Protein AF-A0A7S0FU34-F1 (afdb_monomer_lite)

Foldseek 3Di:
DWKWKAAPQGWIAIDDDQDQDVPLEGDPCNDPVNPPRTFHDDDVVSDAQDVVVVRVVFDWGAYPVGGIITMGDDDDDFDQPDFDDDPDPVRCVVVDRDADDDCCVPPNPQWDWDDDDQKIKTDGHNDDPGRHPPIHIGGDD

Secondary structure (DSSP, 8-state):
-EEEEE-TTS-EEEES-----TTSPPPGGG-TTT---EE----GGG----GGGTTTTSEEEE-TTS-EEEEEEE--------SS--S-HHHHHHH--SPPPPHHHHSTTSEEEEE-SSEEEEEESTT----STT-EEEE--

pLDDT: mean 80.23, std 12.25, range [42.44, 94.19]

Organism: NCBI:txid265543

Sequence (141 aa):
NVQVKINNEGYVAVVHDTFVMQNHMIPAHVNAEETLNWFKPYWDGGIFPTPANGCGNCRQTTHVTGIDACICDANVIDERVFSVDAASVEEIVSILSIGAIDPFIADADSYNAVSKAGYIVHFKGAASTTYDADTIFELNH

Radius of gyration: 18.45 Å; chains: 1; bounding box: 39×33×48 Å

Structure (mmCIF, N/CA/C/O backbone):
data_AF-A0A7S0FU34-F1
#
_entry.id   AF-A0A7S0FU34-F1
#
loop_
_atom_site.group_PDB
_atom_site.id
_atom_site.type_symbol
_atom_site.label_atom_id
_atom_site.label_alt_id
_atom_site.label_comp_id
_atom_site.label_asym_id
_atom_site.label_entity_id
_atom_site.label_seq_id
_atom_site.pdbx_PDB_ins_code
_atom_site.Cartn_x
_atom_site.Cartn_y
_atom_site.Cartn_z
_atom_site.occupancy
_atom_site.B_iso_or_equiv
_atom_site.auth_seq_id
_atom_site.auth_comp_id
_atom_site.auth_asym_id
_atom_site.auth_atom_id
_atom_site.pdbx_PDB_model_num
ATOM 1 N N . ASN A 1 1 ? -5.263 9.127 -13.858 1.00 63.53 1 ASN A N 1
ATOM 2 C CA . ASN A 1 1 ? -4.809 7.728 -13.937 1.00 63.53 1 ASN A CA 1
ATOM 3 C C . ASN A 1 1 ? -3.601 7.595 -13.036 1.00 63.53 1 ASN A C 1
ATOM 5 O O . ASN A 1 1 ? -2.709 8.428 -13.165 1.00 63.53 1 ASN A O 1
ATOM 9 N N . VAL A 1 2 ? -3.618 6.663 -12.085 1.00 76.19 2 VAL A N 1
ATOM 10 C CA . VAL A 1 2 ? -2.457 6.408 -11.221 1.00 76.19 2 VAL A CA 1
ATOM 11 C C . VAL A 1 2 ? -1.532 5.470 -11.977 1.00 76.19 2 VAL A C 1
ATOM 13 O O . VAL A 1 2 ? -1.990 4.530 -12.620 1.00 76.19 2 VAL A O 1
ATOM 16 N N . GLN A 1 3 ? -0.239 5.751 -11.945 1.00 83.62 3 GLN A N 1
ATOM 17 C CA . GLN A 1 3 ? 0.756 4.884 -12.548 1.00 83.62 3 GLN A CA 1
ATOM 18 C C . GLN A 1 3 ? 1.705 4.416 -11.463 1.00 83.62 3 GLN A C 1
ATOM 20 O O . GLN A 1 3 ? 1.911 5.092 -10.454 1.00 83.62 3 GLN A O 1
ATOM 25 N N . VAL A 1 4 ? 2.262 3.234 -11.663 1.00 85.56 4 VAL A N 1
ATOM 26 C CA . VAL A 1 4 ? 3.226 2.646 -10.748 1.00 85.56 4 VAL A CA 1
ATOM 27 C C . VAL A 1 4 ? 4.490 2.295 -11.497 1.00 85.56 4 VAL A C 1
ATOM 29 O O . VAL A 1 4 ? 4.447 1.767 -12.609 1.00 85.56 4 VAL A O 1
ATOM 32 N N . LYS A 1 5 ? 5.625 2.596 -10.880 1.00 84.94 5 LYS A N 1
ATOM 33 C CA . LYS A 1 5 ? 6.928 2.134 -11.332 1.00 84.94 5 LYS A CA 1
ATOM 34 C C . LYS A 1 5 ? 7.300 0.878 -10.561 1.00 84.94 5 LYS A C 1
ATOM 36 O O . LYS A 1 5 ? 7.079 0.824 -9.356 1.00 84.94 5 LYS A O 1
ATOM 41 N N . ILE A 1 6 ? 7.893 -0.089 -11.250 1.00 87.31 6 ILE A N 1
ATOM 42 C CA . ILE A 1 6 ? 8.374 -1.348 -10.682 1.00 87.31 6 ILE A CA 1
ATOM 43 C C . ILE A 1 6 ? 9.880 -1.433 -10.923 1.00 87.31 6 ILE A C 1
ATOM 45 O O . ILE A 1 6 ? 10.332 -1.284 -12.064 1.00 87.31 6 ILE A O 1
ATOM 49 N N . ASN A 1 7 ? 10.656 -1.613 -9.851 1.00 83.75 7 ASN A N 1
ATOM 50 C CA . ASN A 1 7 ? 12.102 -1.814 -9.948 1.00 83.75 7 ASN A CA 1
ATOM 51 C C . ASN A 1 7 ? 12.451 -3.300 -10.179 1.00 83.75 7 ASN A C 1
ATOM 53 O O . ASN A 1 7 ? 11.593 -4.180 -10.141 1.00 83.75 7 ASN A O 1
ATOM 57 N N . ASN A 1 8 ? 13.736 -3.594 -10.383 1.00 84.44 8 ASN A N 1
ATOM 58 C CA . ASN A 1 8 ? 14.204 -4.961 -10.654 1.00 84.44 8 ASN A CA 1
ATOM 59 C C . ASN A 1 8 ? 14.108 -5.915 -9.446 1.00 84.44 8 ASN A C 1
ATOM 61 O O . ASN A 1 8 ? 14.363 -7.106 -9.592 1.00 84.44 8 ASN A O 1
ATOM 65 N N . GLU A 1 9 ? 13.718 -5.410 -8.276 1.00 86.94 9 GLU A N 1
ATOM 66 C CA . GLU A 1 9 ? 13.515 -6.175 -7.042 1.00 86.94 9 GLU A CA 1
ATOM 67 C C . GLU A 1 9 ? 12.023 -6.377 -6.717 1.00 86.94 9 GLU A C 1
ATOM 69 O O . GLU A 1 9 ? 11.681 -6.983 -5.701 1.00 86.94 9 GLU A O 1
ATOM 74 N N . GLY A 1 10 ? 11.125 -5.872 -7.571 1.00 86.50 10 GLY A N 1
ATOM 75 C CA . GLY A 1 10 ? 9.680 -5.983 -7.397 1.00 86.50 10 GLY A CA 1
ATOM 76 C C . GLY A 1 10 ? 9.089 -4.973 -6.414 1.00 86.50 10 GLY A C 1
ATOM 77 O O . GLY A 1 10 ? 7.942 -5.132 -6.008 1.00 86.50 10 GLY A O 1
ATOM 78 N N . TYR A 1 11 ? 9.821 -3.932 -6.022 1.00 86.44 11 TYR A N 1
ATOM 79 C CA . TYR A 1 11 ? 9.236 -2.820 -5.274 1.00 86.44 11 TYR A CA 1
ATOM 80 C C . TYR A 1 11 ? 8.417 -1.935 -6.206 1.00 86.44 11 TYR A C 1
ATOM 82 O O . TYR A 1 11 ? 8.747 -1.775 -7.384 1.00 86.44 11 TYR A O 1
ATOM 90 N N . VAL A 1 12 ? 7.358 -1.349 -5.652 1.00 86.62 12 VAL A N 1
ATOM 91 C CA . VAL A 1 12 ? 6.440 -0.444 -6.335 1.00 86.62 12 VAL A CA 1
ATOM 92 C C . VAL A 1 12 ? 6.563 0.956 -5.764 1.00 86.62 12 VAL A C 1
ATOM 94 O O . VAL A 1 12 ? 6.609 1.137 -4.551 1.00 86.62 12 VAL A O 1
ATOM 97 N N . ALA A 1 13 ? 6.581 1.945 -6.649 1.00 84.06 13 ALA A N 1
ATOM 98 C CA . ALA A 1 13 ? 6.411 3.343 -6.298 1.00 84.06 13 ALA A CA 1
ATOM 99 C C . ALA A 1 13 ? 5.253 3.937 -7.086 1.00 84.06 13 ALA A C 1
ATOM 101 O O . ALA A 1 13 ? 5.144 3.739 -8.300 1.00 84.06 13 ALA A O 1
ATOM 102 N N . VAL A 1 14 ? 4.398 4.687 -6.395 1.00 82.00 14 VAL A N 1
ATOM 103 C CA . VAL A 1 14 ? 3.329 5.454 -7.037 1.00 82.00 14 VAL A CA 1
ATOM 104 C C . VAL A 1 14 ? 3.950 6.655 -7.729 1.00 82.00 14 VAL A C 1
ATOM 106 O O . VAL A 1 14 ? 4.671 7.432 -7.106 1.00 82.00 14 VAL A O 1
ATOM 109 N N . VAL A 1 15 ? 3.672 6.807 -9.017 1.00 77.25 15 VAL A N 1
ATOM 110 C CA . VAL A 1 15 ? 4.218 7.880 -9.840 1.00 77.25 15 VAL A CA 1
ATOM 111 C C . VAL A 1 15 ? 3.074 8.637 -10.501 1.00 77.25 15 VAL A C 1
ATOM 113 O O . VAL A 1 15 ? 2.152 8.060 -11.079 1.00 77.25 15 VAL A O 1
ATOM 116 N N . HIS A 1 16 ? 3.123 9.959 -10.393 1.00 66.88 16 HIS A N 1
ATOM 117 C CA . HIS A 1 16 ? 2.200 10.848 -11.083 1.00 66.88 16 HIS A CA 1
ATOM 118 C C . HIS A 1 16 ? 2.875 11.380 -12.337 1.00 66.88 16 HIS A C 1
ATOM 120 O O . HIS A 1 16 ? 4.065 11.671 -12.316 1.00 66.88 16 HIS A O 1
ATOM 126 N N . ASP A 1 17 ? 2.104 11.531 -13.409 1.00 59.78 17 ASP A N 1
ATOM 127 C CA . ASP A 1 17 ? 2.548 12.221 -14.615 1.00 59.78 17 ASP A CA 1
ATOM 128 C C . ASP A 1 17 ? 3.829 11.626 -15.252 1.00 59.78 17 ASP A C 1
ATOM 130 O O . ASP A 1 17 ? 4.934 12.164 -15.149 1.00 59.78 17 ASP A O 1
ATOM 134 N N . THR A 1 18 ? 3.680 10.477 -15.923 1.00 56.97 18 THR A N 1
ATOM 135 C CA . THR A 1 18 ? 4.776 9.830 -16.665 1.00 56.97 18 THR A CA 1
ATOM 136 C C . THR A 1 18 ? 4.797 10.224 -18.148 1.00 56.97 18 THR A C 1
ATOM 138 O O . THR A 1 18 ? 5.010 9.370 -19.025 1.00 56.97 18 THR A O 1
ATOM 141 N N . PHE A 1 19 ? 4.562 11.505 -18.475 1.00 54.22 19 PHE A N 1
ATOM 142 C CA . PHE A 1 19 ? 4.761 11.953 -19.854 1.00 54.22 19 PHE A CA 1
ATOM 143 C C . PHE A 1 19 ? 6.197 11.660 -20.295 1.00 54.22 19 PHE A C 1
ATOM 145 O O . PHE A 1 19 ? 7.177 11.930 -19.599 1.00 54.22 19 PHE A O 1
ATOM 152 N N . VAL A 1 20 ? 6.306 11.071 -21.483 1.00 53.62 20 VAL A N 1
ATOM 153 C CA . VAL A 1 20 ? 7.587 10.835 -22.131 1.00 53.62 20 VAL A CA 1
ATOM 154 C C . VAL A 1 20 ? 8.099 12.189 -22.604 1.00 53.62 20 VAL A C 1
ATOM 156 O O . VAL A 1 20 ? 7.532 12.771 -23.529 1.00 53.62 20 VAL A O 1
ATOM 159 N N . MET A 1 21 ? 9.158 12.705 -21.978 1.00 51.47 21 MET A N 1
ATOM 160 C CA . MET A 1 21 ? 9.870 13.846 -22.549 1.00 51.47 21 MET A CA 1
ATOM 161 C C . MET A 1 21 ? 10.477 13.435 -23.897 1.00 51.47 21 MET A C 1
ATOM 163 O O . MET A 1 21 ? 10.782 12.257 -24.118 1.00 51.47 21 MET A O 1
ATOM 167 N N . GLN A 1 22 ? 10.660 14.396 -24.810 1.00 42.44 22 GLN A N 1
ATOM 168 C CA . GLN A 1 22 ? 11.421 14.159 -26.041 1.00 42.44 22 GLN A CA 1
ATOM 169 C C . GLN A 1 22 ? 12.758 13.498 -25.648 1.00 42.44 22 GLN A C 1
ATOM 171 O O . GLN A 1 22 ? 13.519 14.095 -24.892 1.00 42.44 22 GLN A O 1
ATOM 176 N N . ASN A 1 23 ? 12.987 12.258 -26.112 1.00 50.53 23 ASN A N 1
ATOM 177 C CA . ASN A 1 23 ? 14.097 11.334 -25.778 1.00 50.53 23 ASN A CA 1
ATOM 178 C C . ASN A 1 23 ? 13.849 10.234 -24.722 1.00 50.53 23 ASN A C 1
ATOM 180 O O . ASN A 1 23 ? 14.821 9.695 -24.205 1.00 50.53 23 ASN A O 1
ATOM 184 N N . HIS A 1 24 ? 12.609 9.837 -24.416 1.00 51.41 24 HIS A N 1
ATOM 185 C CA . HIS A 1 24 ? 12.334 8.721 -23.478 1.00 51.41 24 HIS A CA 1
ATOM 186 C C . HIS A 1 24 ? 12.810 8.961 -22.033 1.00 51.41 24 HIS A C 1
ATOM 188 O O . HIS A 1 24 ? 12.774 8.045 -21.215 1.00 51.41 24 HIS A O 1
ATOM 194 N N . MET A 1 25 ? 13.211 10.192 -21.702 1.00 52.28 25 MET A N 1
ATOM 195 C CA . MET A 1 25 ? 13.652 10.546 -20.359 1.00 52.28 25 MET A CA 1
ATOM 196 C C . MET A 1 25 ? 12.458 10.691 -19.423 1.00 52.28 25 MET A C 1
ATOM 198 O O . MET A 1 25 ? 11.462 11.346 -19.740 1.00 52.28 25 MET A O 1
ATOM 202 N N . ILE A 1 26 ? 12.603 10.095 -18.249 1.00 57.09 26 ILE A N 1
ATOM 203 C CA . ILE A 1 26 ? 11.612 10.107 -17.186 1.00 57.09 26 ILE A CA 1
ATOM 204 C C . ILE A 1 26 ? 11.888 11.301 -16.258 1.00 57.09 26 ILE A C 1
ATOM 206 O O . ILE A 1 26 ? 13.046 11.490 -15.875 1.00 57.09 26 ILE A O 1
ATOM 210 N N . PRO A 1 27 ? 10.875 12.095 -15.870 1.00 57.16 27 PRO A N 1
ATOM 211 C CA . PRO A 1 27 ? 11.028 13.127 -14.847 1.00 57.16 27 PRO A CA 1
ATOM 212 C C . PRO A 1 27 ? 11.666 1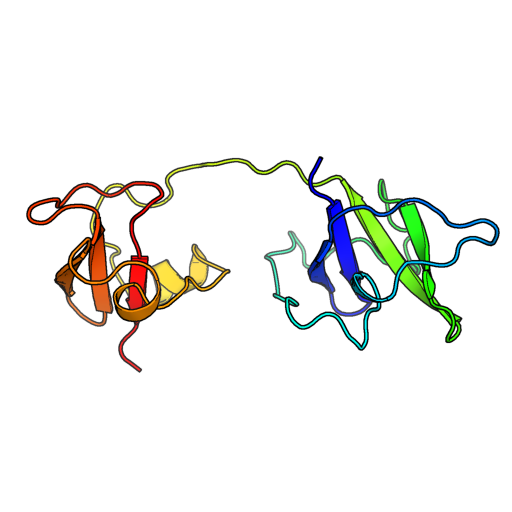2.609 -13.545 1.00 57.16 27 PRO A C 1
ATOM 214 O O . PRO A 1 27 ? 11.447 11.464 -13.147 1.00 57.16 27 PRO A O 1
ATOM 217 N N . ALA A 1 28 ? 12.424 13.469 -12.859 1.00 52.12 28 ALA A N 1
ATOM 218 C CA . ALA A 1 28 ? 13.169 13.132 -11.640 1.00 52.12 28 ALA A CA 1
ATOM 219 C C . ALA A 1 28 ? 12.285 12.554 -10.514 1.00 52.12 28 ALA A C 1
ATOM 221 O O . ALA A 1 28 ? 12.701 11.657 -9.795 1.00 52.12 28 ALA A O 1
ATOM 222 N N . HIS A 1 29 ? 11.013 12.952 -10.408 1.00 51.03 29 HIS A N 1
ATOM 223 C CA . HIS A 1 29 ? 10.090 12.388 -9.408 1.00 51.03 29 HIS A CA 1
ATOM 224 C C . HIS A 1 29 ? 9.679 10.928 -9.675 1.00 51.03 29 HIS A C 1
ATOM 226 O O . HIS A 1 29 ? 9.048 10.302 -8.833 1.00 51.03 29 HIS A O 1
ATOM 232 N N . VAL A 1 30 ? 10.046 10.374 -10.831 1.00 56.16 30 VAL A N 1
ATOM 233 C CA . VAL A 1 30 ? 9.847 8.972 -11.240 1.00 56.16 30 VAL A CA 1
ATOM 234 C C . VAL A 1 30 ? 11.212 8.248 -11.303 1.00 56.16 30 VAL A C 1
ATOM 236 O O . VAL A 1 30 ? 11.321 7.104 -11.752 1.00 56.16 30 VAL A O 1
ATOM 239 N N . ASN A 1 31 ? 12.299 8.905 -10.887 1.00 61.03 31 ASN A N 1
ATOM 240 C CA . ASN A 1 31 ? 13.645 8.345 -10.811 1.00 61.03 31 ASN A CA 1
ATOM 241 C C . ASN A 1 31 ? 13.719 7.276 -9.712 1.00 61.03 31 ASN A C 1
ATOM 243 O O . ASN A 1 31 ? 13.211 7.476 -8.616 1.00 61.03 31 ASN A O 1
ATOM 247 N N . ALA A 1 32 ? 14.343 6.131 -10.009 1.00 53.06 32 ALA A N 1
ATOM 248 C CA . ALA A 1 32 ? 14.373 5.008 -9.074 1.00 53.06 32 ALA A CA 1
ATOM 249 C C . ALA A 1 32 ? 15.185 5.292 -7.804 1.00 53.06 32 ALA A C 1
ATOM 251 O O . ALA A 1 32 ? 14.821 4.804 -6.740 1.00 53.06 32 ALA A O 1
ATOM 252 N N . GLU A 1 33 ? 16.229 6.108 -7.930 1.00 57.25 33 GLU A N 1
ATOM 253 C CA . GLU A 1 33 ? 17.138 6.457 -6.835 1.00 57.25 33 GLU A CA 1
ATOM 254 C C . GLU A 1 33 ? 16.603 7.609 -5.966 1.00 57.25 33 GLU A C 1
ATOM 256 O O . GLU A 1 33 ? 17.081 7.824 -4.858 1.00 57.25 33 GLU A O 1
ATOM 261 N N . GLU A 1 34 ? 15.618 8.370 -6.460 1.00 58.53 34 GLU A N 1
ATOM 262 C CA . GLU A 1 34 ? 15.112 9.587 -5.793 1.00 58.53 34 GLU A CA 1
ATOM 263 C C . GLU A 1 34 ? 13.663 9.444 -5.307 1.00 58.53 34 GLU A C 1
ATOM 265 O O . GLU A 1 34 ? 13.176 10.256 -4.523 1.00 58.53 34 GLU A O 1
ATOM 270 N N . THR A 1 35 ? 12.958 8.406 -5.758 1.00 64.19 35 THR A N 1
ATOM 271 C CA . THR A 1 35 ? 11.633 8.043 -5.260 1.00 64.19 35 THR A CA 1
ATOM 272 C C . THR A 1 35 ? 11.765 7.504 -3.833 1.00 64.19 35 THR A C 1
ATOM 274 O O . THR A 1 35 ? 12.407 6.486 -3.587 1.00 64.19 35 THR A O 1
ATOM 277 N N . LEU A 1 36 ? 11.159 8.205 -2.873 1.00 66.06 36 LEU A N 1
ATOM 278 C CA . LEU A 1 36 ? 11.161 7.826 -1.453 1.00 66.06 36 LEU A CA 1
ATOM 279 C C . LEU A 1 36 ? 9.921 7.010 -1.051 1.00 66.06 36 LEU A C 1
ATOM 281 O O . LEU A 1 36 ? 9.783 6.637 0.109 1.00 66.06 36 LEU A O 1
ATOM 285 N N . ASN A 1 37 ? 9.015 6.729 -1.991 1.00 73.81 37 ASN A N 1
ATOM 286 C CA . ASN A 1 37 ? 7.751 6.027 -1.755 1.00 73.81 37 ASN A CA 1
ATOM 287 C C . ASN A 1 37 ? 7.753 4.583 -2.284 1.00 73.81 37 ASN A C 1
ATOM 289 O O . ASN A 1 37 ? 6.719 4.088 -2.734 1.00 73.81 37 ASN A O 1
ATOM 293 N N . TRP A 1 38 ? 8.907 3.911 -2.240 1.00 81.75 38 TRP A N 1
ATOM 294 C CA . TRP A 1 38 ? 8.999 2.483 -2.530 1.00 81.75 38 TRP A CA 1
ATOM 295 C C . TRP A 1 38 ? 8.338 1.657 -1.427 1.00 81.75 38 TRP A C 1
ATOM 297 O O . TRP A 1 38 ? 8.680 1.778 -0.253 1.00 81.75 38 TRP A O 1
ATOM 307 N N . PHE A 1 39 ? 7.450 0.750 -1.813 1.00 82.06 39 PHE A N 1
ATOM 308 C CA . PHE A 1 39 ? 6.906 -0.280 -0.935 1.00 82.06 39 PHE A CA 1
ATOM 309 C C . PHE A 1 39 ? 6.908 -1.628 -1.651 1.00 82.06 39 PHE A C 1
ATOM 311 O O . PHE A 1 39 ? 6.948 -1.702 -2.881 1.00 82.06 39 PHE A O 1
ATOM 318 N N . LYS A 1 40 ? 6.906 -2.715 -0.880 1.00 84.31 40 LYS A N 1
ATOM 319 C CA . LYS A 1 40 ? 6.904 -4.071 -1.425 1.00 84.31 40 LYS A CA 1
ATOM 320 C C . LYS A 1 40 ? 5.464 -4.586 -1.485 1.00 84.31 40 LYS A C 1
ATOM 322 O O . LYS A 1 40 ? 4.901 -4.859 -0.427 1.00 84.31 40 LYS A O 1
ATOM 327 N N . PRO A 1 41 ? 4.855 -4.715 -2.674 1.00 82.44 41 PRO A N 1
ATOM 328 C CA . PRO A 1 41 ? 3.537 -5.319 -2.794 1.00 82.44 41 PRO A CA 1
ATOM 329 C C . PRO A 1 41 ? 3.627 -6.849 -2.713 1.00 82.44 41 PRO A C 1
ATOM 331 O O . PRO A 1 41 ? 4.706 -7.449 -2.793 1.00 82.44 41 PRO A O 1
ATOM 334 N N . TYR A 1 42 ? 2.465 -7.487 -2.626 1.00 82.12 42 TYR A N 1
ATOM 335 C CA . TYR A 1 42 ? 2.330 -8.914 -2.876 1.00 82.12 42 TYR A CA 1
ATOM 336 C C . TYR A 1 42 ? 2.337 -9.200 -4.386 1.00 82.12 42 TYR A C 1
ATOM 338 O O . TYR A 1 42 ? 1.547 -8.628 -5.137 1.00 82.12 42 TYR A O 1
ATOM 346 N N . TRP A 1 43 ? 3.207 -10.113 -4.820 1.00 85.38 43 TRP A N 1
ATOM 347 C CA . TRP A 1 43 ? 3.242 -10.630 -6.189 1.00 85.38 43 TRP A CA 1
ATOM 348 C C . TRP A 1 43 ? 2.846 -12.100 -6.188 1.00 85.38 43 TRP A C 1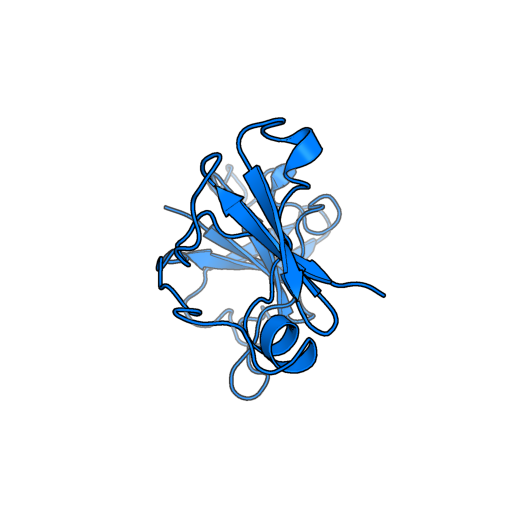
ATOM 350 O O . TRP A 1 43 ? 3.538 -12.921 -5.579 1.00 85.38 43 TRP A O 1
ATOM 360 N N . ASP A 1 44 ? 1.770 -12.442 -6.894 1.00 79.88 44 ASP A N 1
ATOM 361 C CA . ASP A 1 44 ? 1.361 -13.837 -7.049 1.00 79.88 44 ASP A CA 1
ATOM 362 C C . ASP A 1 44 ? 2.476 -14.647 -7.735 1.00 79.88 44 ASP A C 1
ATOM 364 O O . ASP A 1 44 ? 3.068 -14.231 -8.735 1.00 79.88 44 ASP A O 1
ATOM 368 N N . GLY A 1 45 ? 2.845 -15.773 -7.124 1.00 85.94 45 GLY A N 1
ATOM 369 C CA . GLY A 1 45 ? 3.984 -16.593 -7.545 1.00 85.94 45 GLY A CA 1
ATOM 370 C C . GLY A 1 45 ? 5.356 -15.900 -7.494 1.00 85.94 45 GLY A C 1
ATOM 371 O O . GLY A 1 45 ? 6.320 -16.450 -8.022 1.00 85.94 45 GLY A O 1
ATOM 372 N N . GLY A 1 46 ? 5.470 -14.707 -6.895 1.00 85.69 46 GLY A N 1
ATOM 373 C CA . GLY A 1 46 ? 6.698 -13.906 -6.911 1.00 85.69 46 GLY A CA 1
ATOM 374 C C . GLY A 1 46 ? 7.058 -13.356 -8.296 1.00 85.69 46 GLY A C 1
ATOM 375 O O . GLY A 1 46 ? 8.208 -12.984 -8.522 1.00 85.69 46 GLY A O 1
ATOM 376 N N . ILE A 1 47 ? 6.100 -13.328 -9.228 1.00 88.62 47 ILE A N 1
ATOM 377 C CA . ILE A 1 47 ? 6.309 -12.881 -10.605 1.00 88.62 47 ILE A CA 1
ATOM 378 C C . ILE A 1 47 ? 5.835 -11.438 -10.736 1.00 88.62 47 ILE A C 1
ATOM 380 O O . ILE A 1 47 ? 4.691 -11.112 -10.432 1.00 88.62 47 ILE A O 1
ATOM 384 N N . PHE A 1 48 ? 6.712 -10.576 -11.239 1.00 91.31 48 PHE A N 1
ATOM 385 C CA . PHE A 1 48 ? 6.426 -9.161 -11.440 1.00 91.31 48 PHE A CA 1
ATOM 386 C C . PHE A 1 48 ? 6.994 -8.658 -12.769 1.00 91.31 48 PHE A C 1
ATOM 388 O O . PHE A 1 48 ? 7.933 -9.259 -13.304 1.00 91.31 48 PHE A O 1
ATOM 395 N N . PRO A 1 49 ? 6.439 -7.575 -13.342 1.00 91.75 49 PRO A N 1
ATOM 396 C CA . PRO A 1 49 ? 7.004 -6.936 -14.523 1.00 91.75 49 PRO A CA 1
ATOM 397 C C . PRO A 1 49 ? 8.458 -6.517 -14.298 1.00 91.75 49 PRO A C 1
ATOM 399 O O . PRO A 1 49 ? 8.771 -5.797 -13.354 1.00 91.75 49 PRO A O 1
ATOM 402 N N . THR A 1 50 ? 9.341 -6.947 -15.194 1.00 90.38 50 THR A N 1
ATOM 403 C CA . THR A 1 50 ? 10.753 -6.552 -15.223 1.00 90.38 50 THR A CA 1
ATOM 404 C C . THR A 1 50 ? 11.179 -6.291 -16.665 1.00 90.38 50 THR A C 1
ATOM 406 O O . THR A 1 50 ? 10.639 -6.909 -17.584 1.00 90.38 50 THR A O 1
ATOM 409 N N . PRO A 1 51 ? 12.192 -5.449 -16.913 1.00 87.75 51 PRO A N 1
ATOM 410 C CA . PRO A 1 51 ? 12.762 -5.314 -18.252 1.00 87.75 51 PRO A CA 1
ATOM 411 C C . PRO A 1 51 ? 13.202 -6.668 -18.840 1.00 87.75 51 PRO A C 1
ATOM 413 O O . PRO A 1 51 ? 13.008 -6.928 -20.025 1.00 87.75 51 PRO A O 1
ATOM 416 N N . ALA A 1 52 ? 13.694 -7.587 -17.998 1.00 88.88 52 ALA A N 1
ATOM 417 C CA . ALA A 1 52 ? 14.101 -8.935 -18.403 1.00 88.88 52 ALA A CA 1
ATOM 418 C C . ALA A 1 52 ? 12.943 -9.814 -18.921 1.00 88.88 52 ALA A C 1
ATOM 420 O O . ALA A 1 52 ? 13.183 -10.707 -19.732 1.00 88.88 52 ALA A O 1
ATOM 421 N N . ASN A 1 53 ? 11.700 -9.563 -18.489 1.00 89.44 53 ASN A N 1
ATOM 422 C CA . ASN A 1 53 ? 10.502 -10.233 -19.010 1.00 89.44 53 ASN A CA 1
ATOM 423 C C . ASN A 1 53 ? 9.679 -9.357 -19.970 1.00 89.44 53 ASN A C 1
ATOM 425 O O . ASN A 1 53 ? 8.515 -9.656 -20.240 1.00 89.44 53 ASN A O 1
ATOM 429 N N . GLY A 1 54 ? 10.280 -8.283 -20.494 1.00 88.69 54 GLY A N 1
ATOM 430 C CA . GLY A 1 54 ? 9.634 -7.363 -21.429 1.00 88.69 54 GLY A CA 1
ATOM 431 C C . GLY A 1 54 ? 8.548 -6.493 -20.796 1.00 88.69 54 GLY A C 1
ATOM 432 O O . GLY A 1 54 ? 7.673 -6.013 -21.506 1.00 88.69 54 GLY A O 1
ATOM 433 N N . CYS A 1 55 ? 8.573 -6.311 -19.472 1.00 89.44 55 CYS A N 1
ATOM 434 C CA . CYS A 1 55 ? 7.595 -5.544 -18.701 1.00 89.44 55 CYS A CA 1
ATOM 435 C C . CYS A 1 55 ? 6.134 -6.027 -18.803 1.00 89.44 55 CYS A C 1
ATOM 437 O O . CYS A 1 55 ? 5.236 -5.341 -18.318 1.00 89.44 55 CYS A O 1
ATOM 439 N N . GLY A 1 56 ? 5.857 -7.205 -19.372 1.00 87.81 56 GLY A N 1
ATOM 440 C CA . GLY A 1 56 ? 4.490 -7.706 -19.542 1.00 87.81 56 GLY A CA 1
ATOM 441 C C . GLY A 1 56 ? 3.589 -6.711 -20.291 1.00 87.81 56 GLY A C 1
ATOM 442 O O . GLY A 1 56 ? 3.889 -6.317 -21.412 1.00 87.81 56 GLY A O 1
ATOM 443 N N . ASN A 1 57 ? 2.486 -6.290 -19.660 1.00 86.44 57 ASN A N 1
ATOM 444 C CA . ASN A 1 57 ? 1.564 -5.278 -20.206 1.00 86.44 57 ASN A CA 1
ATOM 445 C C . ASN A 1 57 ? 1.978 -3.829 -19.883 1.00 86.44 57 ASN A C 1
ATOM 447 O O . ASN A 1 57 ? 1.239 -2.890 -20.177 1.00 86.44 57 ASN A O 1
ATOM 451 N N . CYS A 1 58 ? 3.123 -3.642 -19.236 1.00 87.50 58 CYS A N 1
ATOM 452 C CA . CYS A 1 58 ? 3.616 -2.347 -18.798 1.00 87.50 58 CYS A CA 1
ATOM 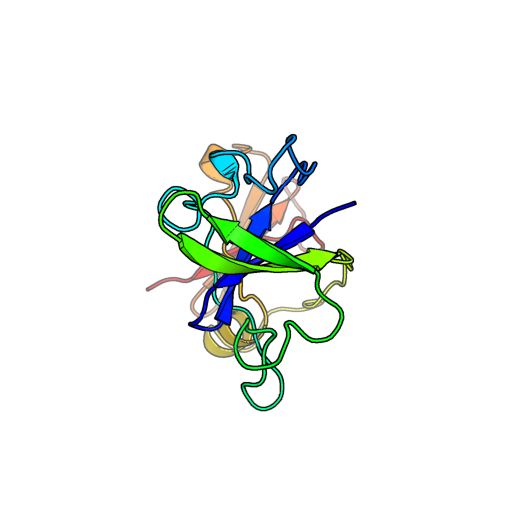453 C C . CYS A 1 58 ? 4.591 -1.754 -19.816 1.00 87.50 58 CYS A C 1
ATOM 455 O O . CYS A 1 58 ? 5.204 -2.452 -20.622 1.00 87.50 58 CYS A O 1
ATOM 457 N N . ARG A 1 59 ? 4.781 -0.438 -19.754 1.00 86.44 59 ARG A N 1
ATOM 458 C CA . ARG A 1 59 ? 5.736 0.269 -20.606 1.00 86.44 59 ARG A CA 1
ATOM 459 C C . ARG A 1 59 ? 7.135 0.184 -20.001 1.00 86.44 59 ARG A C 1
ATOM 461 O O . ARG A 1 59 ? 7.339 0.633 -18.873 1.00 86.44 59 ARG A O 1
ATOM 468 N N . GLN A 1 60 ? 8.110 -0.313 -20.759 1.00 84.81 60 GLN A N 1
ATOM 469 C CA . GLN A 1 60 ? 9.518 -0.199 -20.376 1.00 84.81 60 GLN A CA 1
ATOM 470 C C . GLN A 1 60 ? 9.977 1.258 -20.440 1.00 84.81 60 GLN A C 1
ATOM 472 O O . GLN A 1 60 ? 9.568 2.033 -21.308 1.00 84.81 60 GLN A O 1
ATOM 477 N N . THR A 1 61 ? 10.842 1.633 -19.510 1.00 77.12 61 THR A N 1
ATOM 478 C CA . THR A 1 61 ? 11.410 2.967 -19.441 1.00 77.12 61 THR A CA 1
ATOM 479 C C . THR A 1 61 ? 12.861 2.911 -18.990 1.00 77.12 61 THR A C 1
ATOM 481 O O . THR A 1 61 ? 13.216 2.052 -18.189 1.00 77.12 61 THR A O 1
ATOM 484 N N . THR A 1 62 ? 13.684 3.825 -19.495 1.00 74.81 62 THR A N 1
ATOM 485 C CA . THR A 1 62 ? 15.122 3.863 -19.219 1.00 74.81 62 THR A CA 1
ATOM 486 C C . THR A 1 62 ? 15.447 5.159 -18.496 1.00 74.81 62 THR A C 1
ATOM 488 O O . THR A 1 62 ? 15.100 6.252 -18.947 1.00 74.81 62 THR A O 1
ATOM 491 N N . HIS A 1 63 ? 16.094 5.047 -17.341 1.00 68.88 63 HIS A N 1
ATOM 492 C CA . HIS A 1 63 ? 16.578 6.200 -16.594 1.00 68.88 63 HIS A CA 1
ATOM 493 C C . HIS A 1 63 ? 17.771 6.862 -17.298 1.00 68.88 63 HIS A C 1
ATOM 495 O O . HIS A 1 63 ? 18.460 6.234 -18.099 1.00 68.88 63 HIS A O 1
ATOM 501 N N . VAL A 1 64 ? 18.063 8.124 -16.970 1.00 64.06 64 VAL A N 1
ATOM 502 C CA . VAL A 1 64 ? 19.221 8.849 -17.525 1.00 64.06 64 VAL A CA 1
ATOM 503 C C . VAL A 1 64 ? 20.571 8.208 -17.166 1.00 64.06 64 VAL A C 1
ATOM 505 O O . VAL A 1 64 ? 21.551 8.439 -17.865 1.00 64.06 64 VAL A O 1
ATOM 508 N N . THR A 1 65 ? 20.630 7.375 -16.121 1.00 67.81 65 THR A N 1
ATOM 509 C CA . THR A 1 65 ? 21.807 6.561 -15.760 1.00 67.81 65 THR A CA 1
ATOM 510 C C . THR A 1 65 ? 21.868 5.221 -16.502 1.00 67.81 65 THR A C 1
ATOM 512 O O . THR A 1 65 ? 22.817 4.465 -16.312 1.00 67.81 65 THR A O 1
ATOM 515 N N . GLY A 1 66 ? 20.884 4.921 -17.357 1.00 73.00 66 GLY A N 1
ATOM 516 C CA . GLY A 1 66 ? 20.801 3.683 -18.135 1.00 73.00 66 GLY A CA 1
ATOM 517 C C . GLY A 1 66 ? 20.095 2.524 -17.428 1.00 73.00 66 GLY A C 1
ATOM 518 O O . GLY A 1 66 ? 20.111 1.409 -17.941 1.00 73.00 66 GLY A O 1
ATOM 519 N N . ILE A 1 67 ? 19.482 2.755 -16.263 1.00 76.00 67 ILE A N 1
ATOM 520 C CA . ILE A 1 67 ? 18.741 1.718 -15.533 1.00 76.00 67 ILE A CA 1
ATOM 521 C C . ILE A 1 67 ? 17.323 1.598 -16.097 1.00 76.00 67 ILE A C 1
ATOM 523 O O . ILE A 1 67 ? 16.545 2.554 -16.049 1.00 76.00 67 ILE A O 1
ATOM 527 N N . ASP A 1 68 ? 16.980 0.410 -16.589 1.00 81.06 68 ASP A N 1
ATOM 528 C CA . ASP A 1 68 ? 15.636 0.100 -17.068 1.00 81.06 68 ASP A CA 1
ATOM 529 C C . ASP A 1 68 ? 14.668 -0.227 -15.920 1.00 81.06 68 ASP A C 1
ATOM 531 O O . ASP A 1 68 ? 15.040 -0.822 -14.907 1.00 81.06 68 ASP A O 1
ATOM 535 N N . ALA A 1 69 ? 13.402 0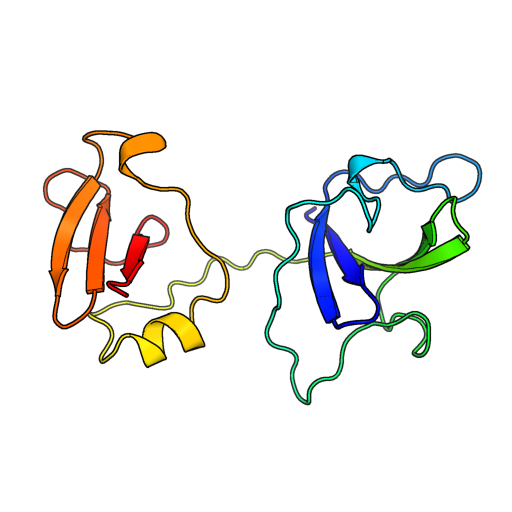.138 -16.105 1.00 82.31 69 ALA A N 1
ATOM 536 C CA . ALA A 1 69 ? 12.294 -0.156 -15.203 1.00 82.31 69 ALA A CA 1
ATOM 537 C C . ALA A 1 69 ? 10.984 -0.343 -15.986 1.00 82.31 69 ALA A C 1
ATOM 539 O O . ALA A 1 69 ? 10.909 -0.039 -17.180 1.00 82.31 69 ALA A O 1
ATOM 540 N N . CYS A 1 70 ? 9.933 -0.793 -15.302 1.00 86.88 70 CYS A N 1
ATOM 541 C CA . CYS A 1 70 ? 8.596 -0.921 -15.881 1.00 86.88 70 CYS A CA 1
ATOM 542 C C . CYS A 1 70 ? 7.637 0.103 -15.266 1.00 86.88 70 CYS A C 1
ATOM 544 O O . CYS A 1 70 ? 7.615 0.274 -14.049 1.00 86.88 70 CYS A O 1
ATOM 546 N N . ILE A 1 71 ? 6.840 0.773 -16.101 1.00 86.75 71 ILE A N 1
ATOM 547 C CA . ILE A 1 71 ? 5.746 1.659 -15.684 1.00 86.75 71 ILE A CA 1
ATOM 548 C C . ILE A 1 71 ? 4.426 1.026 -16.105 1.00 86.75 71 ILE A C 1
ATOM 550 O O . ILE A 1 71 ? 4.182 0.827 -17.296 1.00 86.75 71 ILE A O 1
ATOM 554 N N . CYS A 1 72 ? 3.573 0.737 -15.132 1.00 86.56 72 CYS A N 1
ATOM 555 C CA . CYS A 1 72 ? 2.255 0.156 -15.341 1.00 86.56 72 CYS A CA 1
ATOM 556 C C . CYS A 1 72 ? 1.173 1.181 -15.001 1.00 86.56 72 CYS A C 1
ATOM 558 O O . CYS A 1 72 ? 1.315 1.945 -14.044 1.00 86.56 72 CYS A O 1
ATOM 560 N N . ASP A 1 73 ? 0.069 1.160 -15.743 1.00 86.19 73 ASP A N 1
ATOM 561 C CA . ASP A 1 73 ? -1.158 1.787 -15.262 1.00 86.19 73 ASP A CA 1
ATOM 562 C C . ASP A 1 73 ? -1.683 0.975 -14.073 1.00 86.19 73 ASP A C 1
ATOM 564 O O . ASP A 1 73 ? -1.708 -0.258 -14.109 1.00 86.19 73 ASP A O 1
ATOM 568 N N . ALA A 1 74 ? -2.069 1.670 -13.008 1.00 82.75 74 ALA A N 1
ATOM 569 C CA . ALA A 1 74 ? -2.624 1.068 -11.810 1.00 82.75 74 ALA A CA 1
ATOM 570 C C . ALA A 1 74 ? -4.083 1.487 -11.651 1.00 82.75 74 ALA A C 1
ATOM 572 O O . ALA A 1 74 ? -4.423 2.672 -11.702 1.00 82.75 74 ALA A O 1
ATOM 573 N N . ASN A 1 75 ? -4.934 0.498 -11.399 1.00 80.25 75 ASN A N 1
ATOM 574 C CA . ASN A 1 75 ? -6.287 0.741 -10.931 1.00 80.25 75 ASN A CA 1
ATOM 575 C C . ASN A 1 75 ? -6.263 0.747 -9.408 1.00 80.25 75 ASN A C 1
ATOM 577 O O . ASN A 1 75 ? -5.883 -0.245 -8.789 1.00 80.25 75 ASN A O 1
ATOM 581 N N . VAL A 1 76 ? -6.672 1.866 -8.818 1.00 74.88 76 VAL A N 1
ATOM 582 C CA . VAL A 1 76 ? -6.938 1.934 -7.383 1.00 74.88 76 VAL A CA 1
ATOM 583 C C . VAL A 1 76 ? -8.320 1.338 -7.165 1.00 74.88 76 VAL A C 1
ATOM 585 O O . VAL A 1 76 ? -9.299 1.812 -7.743 1.00 74.88 76 VAL A O 1
ATOM 588 N N . ILE A 1 77 ? -8.372 0.254 -6.398 1.00 71.62 77 ILE A N 1
ATOM 589 C CA . ILE A 1 77 ? -9.615 -0.388 -5.985 1.00 71.62 77 ILE A CA 1
ATOM 590 C C . ILE A 1 77 ? -9.736 -0.145 -4.487 1.00 71.62 77 ILE A C 1
ATOM 592 O O . ILE A 1 77 ? -8.932 -0.660 -3.713 1.00 71.62 77 ILE A O 1
ATOM 596 N N . ASP A 1 78 ? -10.735 0.639 -4.097 1.00 70.44 78 ASP A N 1
ATOM 597 C CA . ASP A 1 78 ? -11.044 0.874 -2.693 1.00 70.44 78 ASP A CA 1
ATOM 598 C C . ASP A 1 78 ? -11.935 -0.269 -2.199 1.00 70.44 78 ASP A C 1
ATOM 600 O O . ASP A 1 78 ? -13.143 -0.296 -2.446 1.00 70.44 78 ASP A O 1
ATOM 604 N N . GLU A 1 79 ? -11.332 -1.246 -1.524 1.00 75.69 79 GLU A N 1
ATOM 605 C CA . GLU A 1 79 ? -12.052 -2.348 -0.892 1.00 75.69 79 GLU A CA 1
ATOM 606 C C . GLU A 1 79 ? -11.795 -2.360 0.613 1.00 75.69 79 GLU A C 1
ATOM 608 O O . GLU A 1 79 ? -10.659 -2.306 1.087 1.00 75.69 79 GLU A O 1
ATOM 613 N N . ARG A 1 80 ? -12.878 -2.445 1.389 1.00 79.69 80 ARG A N 1
ATOM 614 C CA . ARG A 1 80 ? -12.784 -2.586 2.838 1.00 79.69 80 ARG A CA 1
ATOM 615 C C . ARG A 1 80 ? -12.370 -4.014 3.182 1.00 79.69 80 ARG A C 1
ATOM 617 O O . ARG A 1 80 ? -13.168 -4.936 3.042 1.00 79.69 80 ARG A O 1
ATOM 624 N N . VAL A 1 81 ? -11.171 -4.157 3.732 1.00 84.44 81 VAL A N 1
ATOM 625 C CA . VAL A 1 81 ? -10.594 -5.455 4.117 1.00 84.44 81 VAL A CA 1
ATOM 626 C C . VAL A 1 81 ? -10.879 -5.868 5.566 1.00 84.44 81 VAL A C 1
ATOM 628 O O . VAL A 1 81 ? -10.839 -7.053 5.876 1.00 84.44 81 VAL A O 1
ATOM 631 N N . PHE A 1 82 ? -11.253 -4.924 6.438 1.00 88.69 82 PHE A N 1
ATOM 632 C CA . PHE A 1 82 ? -11.700 -5.209 7.806 1.00 88.69 82 PHE A CA 1
ATOM 633 C C . PHE A 1 82 ? -13.123 -4.712 8.029 1.00 88.69 82 PHE A C 1
ATOM 635 O O . PHE A 1 82 ? -13.442 -3.558 7.763 1.00 88.69 82 PHE A O 1
ATOM 642 N N . SER A 1 83 ? -13.990 -5.578 8.547 1.00 89.50 83 SER A N 1
ATOM 643 C CA . SER A 1 83 ? -15.326 -5.204 9.039 1.00 89.50 83 SER A CA 1
ATOM 644 C C . SER A 1 83 ? -15.495 -5.441 10.541 1.00 89.50 83 SER A C 1
ATOM 646 O O . SER A 1 83 ? -16.546 -5.128 11.097 1.00 89.50 83 SER A O 1
ATOM 648 N N . VAL A 1 84 ? -14.485 -6.040 11.169 1.00 90.19 84 VAL A N 1
ATOM 649 C CA . VAL A 1 84 ? -14.403 -6.411 12.583 1.00 90.19 84 VAL A CA 1
ATOM 650 C C . VAL A 1 84 ? -12.942 -6.314 13.028 1.00 90.19 84 VAL A C 1
ATOM 652 O O . VAL A 1 84 ? -12.054 -6.156 12.191 1.00 90.19 84 VAL A O 1
ATOM 655 N N . ASP A 1 85 ? -12.707 -6.429 14.335 1.00 91.25 85 ASP A N 1
ATOM 656 C CA . ASP A 1 85 ? -11.364 -6.511 14.911 1.00 91.25 85 ASP A CA 1
ATOM 657 C C . ASP A 1 85 ? -10.545 -7.624 14.233 1.00 91.25 85 ASP A C 1
ATOM 659 O O . ASP A 1 85 ? -11.014 -8.760 14.114 1.00 91.25 85 ASP A O 1
ATOM 663 N N . ALA A 1 86 ? -9.313 -7.304 13.831 1.00 91.06 86 ALA A N 1
ATOM 664 C CA . ALA A 1 86 ? -8.357 -8.300 13.364 1.00 91.06 86 ALA A CA 1
ATOM 665 C C . ALA A 1 86 ? -8.015 -9.270 14.505 1.00 91.06 86 ALA A C 1
ATOM 667 O O . ALA A 1 86 ? -7.849 -8.867 15.663 1.00 91.06 86 ALA A O 1
ATOM 668 N N . ALA A 1 87 ? -7.876 -10.550 14.183 1.00 90.94 87 ALA A N 1
ATOM 669 C CA . ALA A 1 87 ? -7.545 -11.603 15.130 1.00 90.94 87 ALA A CA 1
ATOM 670 C C . ALA A 1 87 ? -6.117 -11.469 15.682 1.00 90.94 87 ALA A C 1
ATOM 672 O O . ALA A 1 87 ? -5.834 -11.989 16.763 1.00 90.94 87 ALA A O 1
ATOM 673 N N . SER A 1 88 ? -5.212 -10.809 14.949 1.00 89.88 88 SER A N 1
ATOM 674 C CA . SER A 1 88 ? -3.800 -10.674 15.323 1.00 89.88 88 SER A CA 1
ATOM 675 C C . SER A 1 88 ? -3.090 -9.530 14.591 1.00 89.88 88 SER A C 1
ATOM 677 O O . SER A 1 88 ? -3.579 -9.029 13.578 1.00 89.88 88 SER A O 1
ATOM 679 N N . VAL A 1 89 ? -1.905 -9.149 15.079 1.00 88.56 89 VAL A N 1
ATOM 680 C CA . VAL A 1 89 ? -1.004 -8.214 14.382 1.00 88.56 89 VAL A CA 1
ATOM 681 C C . VAL A 1 89 ? -0.533 -8.815 13.055 1.00 88.56 89 VAL A C 1
ATOM 683 O O . VAL A 1 89 ? -0.451 -8.114 12.049 1.00 88.56 89 VAL A O 1
ATOM 686 N N . GLU A 1 90 ? -0.285 -10.123 13.026 1.00 88.69 90 GLU A N 1
ATOM 687 C CA . GLU A 1 90 ? 0.146 -10.857 11.838 1.00 88.69 90 GLU A CA 1
ATOM 688 C C . GLU A 1 90 ? -0.896 -10.794 10.715 1.00 88.69 90 GLU A C 1
ATOM 690 O O . GLU A 1 90 ? -0.533 -10.627 9.553 1.00 88.69 90 GLU A O 1
ATOM 695 N N . GLU A 1 91 ? -2.188 -10.869 11.051 1.00 88.56 91 GLU A N 1
ATOM 696 C CA . GLU A 1 91 ? -3.272 -10.677 10.083 1.00 88.56 91 GLU A CA 1
ATOM 697 C C . GLU A 1 91 ? -3.236 -9.266 9.482 1.00 88.56 91 GLU A C 1
ATOM 699 O O . GLU A 1 91 ? -3.274 -9.131 8.257 1.00 88.56 91 GLU A O 1
ATOM 704 N N . ILE A 1 92 ? -3.085 -8.230 10.319 1.00 88.12 92 ILE A N 1
ATOM 705 C CA . ILE A 1 92 ? -3.010 -6.833 9.864 1.00 88.12 92 ILE A CA 1
ATOM 706 C C . ILE A 1 92 ? -1.850 -6.660 8.885 1.00 88.12 92 ILE A C 1
ATOM 708 O O . ILE A 1 92 ? -2.058 -6.144 7.793 1.00 88.12 92 ILE A O 1
ATOM 712 N N . VAL A 1 93 ? -0.655 -7.146 9.229 1.00 86.12 93 VAL A N 1
ATOM 713 C CA . VAL A 1 93 ? 0.540 -7.043 8.373 1.00 86.12 93 VAL A CA 1
ATOM 714 C C . VAL A 1 93 ? 0.412 -7.882 7.095 1.00 86.12 93 VAL A C 1
ATOM 716 O O . VAL A 1 93 ? 0.979 -7.524 6.064 1.00 86.12 93 VAL A O 1
ATOM 719 N N . SER A 1 94 ? -0.338 -8.990 7.126 1.00 83.69 94 SER A N 1
ATOM 720 C CA . SER A 1 94 ? -0.573 -9.814 5.934 1.00 83.69 94 SER A CA 1
ATOM 721 C C . SER A 1 94 ? -1.514 -9.162 4.915 1.00 83.69 94 SER A C 1
ATOM 723 O O . SER A 1 94 ? -1.392 -9.428 3.720 1.00 83.69 94 SER A O 1
ATOM 725 N N . ILE A 1 95 ? -2.436 -8.311 5.381 1.00 83.94 95 ILE A N 1
ATOM 726 C CA . ILE A 1 95 ? -3.478 -7.672 4.565 1.00 83.94 95 ILE A CA 1
ATOM 727 C C . ILE A 1 95 ? -3.073 -6.242 4.182 1.00 83.94 95 ILE A C 1
ATOM 729 O O . ILE A 1 95 ? -3.144 -5.864 3.014 1.00 83.94 95 ILE A O 1
ATOM 733 N N . LEU A 1 96 ? -2.639 -5.436 5.154 1.00 82.75 96 LEU A N 1
ATOM 734 C CA . LEU A 1 96 ? -2.214 -4.052 4.951 1.00 82.75 96 LEU A CA 1
ATOM 735 C C . LEU A 1 96 ? -0.715 -4.013 4.666 1.00 82.75 96 LEU A C 1
ATOM 737 O O . LEU A 1 96 ? 0.119 -4.122 5.560 1.00 82.75 96 LEU A O 1
ATOM 741 N N . SER A 1 97 ? -0.371 -3.836 3.392 1.00 71.50 97 SER A N 1
ATOM 742 C CA . SER A 1 97 ? 1.026 -3.780 2.936 1.00 71.50 97 SER A CA 1
ATOM 743 C C . SER A 1 97 ? 1.605 -2.359 2.867 1.00 71.50 97 SER A C 1
ATOM 745 O O . SER A 1 97 ? 2.781 -2.192 2.548 1.00 71.50 97 SER A O 1
ATOM 747 N N . ILE A 1 98 ? 0.791 -1.330 3.126 1.00 73.44 98 ILE A N 1
ATOM 748 C CA . ILE A 1 98 ? 1.182 0.083 3.052 1.00 73.44 98 ILE A CA 1
ATOM 749 C C . ILE A 1 98 ? 0.840 0.748 4.386 1.00 73.44 98 ILE A C 1
ATOM 751 O O . ILE A 1 98 ? -0.248 0.547 4.922 1.00 73.44 98 ILE A O 1
ATOM 755 N N . GLY A 1 99 ? 1.782 1.523 4.925 1.00 76.62 99 GLY A N 1
ATOM 756 C CA . GLY A 1 99 ? 1.570 2.299 6.145 1.00 76.62 99 GLY A CA 1
ATOM 757 C C . GLY A 1 99 ? 0.681 3.524 5.918 1.00 76.62 99 GLY A C 1
ATOM 758 O O . GLY A 1 99 ? 0.569 4.032 4.802 1.00 76.62 99 GLY A O 1
ATOM 759 N N . ALA A 1 100 ? 0.082 4.022 6.995 1.00 84.94 100 ALA A N 1
ATOM 760 C CA . ALA A 1 100 ? -0.655 5.280 7.012 1.00 84.94 100 ALA A CA 1
ATOM 761 C C . ALA A 1 100 ? 0.178 6.393 7.667 1.00 84.94 100 ALA A C 1
ATOM 763 O O . ALA A 1 100 ? 1.165 6.133 8.358 1.00 84.94 100 ALA A O 1
ATOM 764 N N . ILE A 1 101 ? -0.228 7.644 7.448 1.00 83.88 101 ILE A N 1
ATOM 765 C CA . ILE A 1 101 ? 0.299 8.777 8.212 1.00 83.88 101 ILE A CA 1
ATOM 766 C C . ILE A 1 101 ? -0.202 8.705 9.660 1.00 83.88 101 ILE A C 1
ATOM 768 O O . ILE A 1 101 ? -1.318 8.249 9.906 1.00 83.88 101 ILE A O 1
ATOM 772 N N . ASP A 1 102 ? 0.611 9.177 10.604 1.00 84.00 102 ASP A N 1
ATOM 773 C CA . ASP A 1 102 ? 0.198 9.315 12.001 1.00 84.00 102 ASP A CA 1
ATOM 774 C C . ASP A 1 102 ? -1.046 10.232 12.092 1.00 84.00 102 ASP A C 1
ATOM 776 O O . ASP A 1 102 ? -0.974 11.400 11.672 1.00 84.00 102 ASP A O 1
ATOM 780 N N . PRO A 1 103 ? -2.183 9.736 12.623 1.00 86.19 103 PRO A N 1
ATOM 781 C CA . PRO A 1 103 ? -3.420 10.507 12.697 1.00 86.19 103 PRO A CA 1
ATOM 782 C C . PRO A 1 103 ? -3.287 11.765 13.561 1.00 86.19 103 PRO A C 1
ATOM 784 O O . PRO A 1 103 ? -3.919 12.773 13.252 1.00 86.19 103 PRO A O 1
ATOM 787 N N . PHE A 1 104 ? -2.429 11.765 14.586 1.00 83.81 104 PHE A N 1
ATOM 788 C CA . PHE A 1 104 ? -2.208 12.937 15.437 1.00 83.81 104 PHE A CA 1
ATOM 789 C C . PHE A 1 104 ? -1.457 14.059 14.715 1.00 83.81 104 PHE A C 1
ATOM 791 O O . PHE A 1 104 ? -1.557 15.219 15.111 1.00 83.81 104 PHE A O 1
ATOM 798 N N . ILE A 1 105 ? -0.709 13.729 13.659 1.00 83.38 105 ILE A N 1
ATOM 799 C CA . ILE A 1 105 ? -0.016 14.713 12.822 1.00 83.38 105 ILE A CA 1
ATOM 800 C C . ILE A 1 105 ? -0.932 15.203 11.701 1.00 83.38 105 ILE A C 1
ATOM 802 O O . ILE A 1 105 ? -0.974 16.400 11.419 1.00 83.38 105 ILE A O 1
ATOM 806 N N . ALA A 1 106 ? -1.633 14.283 11.036 1.00 79.56 106 ALA A N 1
ATOM 807 C CA . ALA A 1 106 ? -2.416 14.602 9.848 1.00 79.56 106 ALA A CA 1
ATOM 808 C C . ALA A 1 106 ? -3.725 15.336 10.163 1.00 79.56 106 ALA A C 1
ATOM 810 O O . ALA A 1 106 ? -4.102 16.247 9.427 1.00 79.56 106 ALA A O 1
ATOM 811 N N . ASP A 1 107 ? -4.420 14.925 11.226 1.00 82.81 107 ASP A N 1
ATOM 812 C CA . ASP A 1 107 ? -5.760 15.408 11.561 1.00 82.81 107 ASP A CA 1
ATOM 813 C C . ASP A 1 107 ? -6.029 15.210 13.062 1.00 82.81 107 ASP A C 1
ATOM 815 O O . ASP A 1 107 ? -6.801 14.347 13.496 1.00 82.81 107 ASP A O 1
ATOM 819 N N . ALA A 1 108 ? -5.304 15.990 13.867 1.00 77.06 108 ALA A N 1
ATOM 820 C CA . ALA A 1 108 ? -5.423 15.967 15.318 1.00 77.06 108 ALA A CA 1
ATOM 821 C C . ALA A 1 108 ? -6.884 16.184 15.755 1.00 77.06 108 ALA A C 1
ATOM 823 O O . ALA A 1 108 ? -7.608 16.981 15.165 1.00 77.06 108 ALA A O 1
ATOM 824 N N . ASP A 1 109 ? -7.308 15.474 16.802 1.00 83.25 109 ASP A N 1
ATOM 825 C CA . ASP A 1 109 ? -8.665 15.493 17.377 1.00 83.25 109 ASP A CA 1
ATOM 826 C C . ASP A 1 109 ? -9.790 14.904 16.502 1.00 83.25 109 ASP A C 1
ATOM 828 O O . ASP A 1 109 ? -10.916 14.735 16.981 1.00 83.25 109 ASP A O 1
ATOM 832 N N . SER A 1 110 ? -9.504 14.509 15.259 1.00 89.75 110 SER A N 1
ATOM 833 C CA . SER A 1 110 ? -10.485 13.854 14.383 1.00 89.75 110 SER A CA 1
ATOM 834 C C . SER A 1 110 ? -10.550 12.340 14.565 1.00 89.75 110 SER A C 1
ATOM 836 O O . SER A 1 110 ? -11.477 11.716 14.053 1.00 89.75 110 SER A O 1
ATOM 838 N N . TYR A 1 111 ? -9.613 11.743 15.303 1.00 91.94 111 TYR A N 1
ATOM 839 C CA . TYR A 1 111 ? -9.541 10.300 15.522 1.00 91.94 111 TYR A CA 1
ATOM 840 C C . TYR A 1 111 ? -9.783 9.912 16.981 1.00 91.94 111 TYR A C 1
ATOM 842 O O . TYR A 1 111 ? -9.307 10.559 17.914 1.00 91.94 111 TYR A O 1
ATOM 850 N N . ASN A 1 112 ? -10.509 8.812 17.173 1.00 91.38 112 ASN A N 1
ATOM 851 C CA . ASN A 1 112 ? -10.671 8.136 18.450 1.00 91.38 112 ASN A CA 1
ATOM 852 C C . ASN A 1 112 ? -9.838 6.848 18.463 1.00 91.38 112 ASN A C 1
ATOM 854 O O . ASN A 1 112 ? -10.042 5.965 17.629 1.00 91.38 112 ASN A O 1
ATOM 858 N N . ALA A 1 113 ? -8.916 6.744 19.418 1.00 92.00 113 ALA A N 1
ATOM 859 C CA . ALA A 1 113 ? -8.055 5.580 19.579 1.00 92.00 113 ALA A CA 1
ATOM 860 C C . ALA A 1 113 ? -8.691 4.543 20.515 1.00 92.00 113 ALA A C 1
ATOM 862 O O . ALA A 1 113 ? -9.064 4.847 21.651 1.00 92.00 113 ALA A O 1
ATOM 863 N N . VAL A 1 114 ? -8.753 3.295 20.059 1.00 93.00 114 VAL A N 1
ATOM 864 C CA . VAL A 1 114 ? -9.257 2.149 20.817 1.00 93.00 114 VAL A CA 1
ATOM 865 C C . VAL A 1 114 ? -8.157 1.101 20.918 1.00 93.00 114 VAL A C 1
ATOM 867 O O . VAL A 1 114 ? -7.772 0.485 19.925 1.00 93.00 114 VAL A O 1
ATOM 870 N N . SER A 1 115 ? -7.663 0.861 22.132 1.00 93.31 115 SER A N 1
ATOM 871 C CA . SER A 1 115 ? -6.700 -0.212 22.386 1.00 93.31 115 SER A CA 1
ATOM 872 C C . SER A 1 115 ? -7.336 -1.590 22.200 1.00 93.31 115 SER A C 1
ATOM 874 O O . SER A 1 115 ? -8.401 -1.880 22.751 1.00 93.31 115 SER A O 1
ATOM 876 N N . LYS A 1 116 ? -6.648 -2.454 21.456 1.00 91.50 116 LYS A N 1
ATOM 877 C CA . LYS A 1 116 ? -6.981 -3.864 21.237 1.00 91.50 116 LYS A CA 1
ATOM 878 C C . LYS A 1 116 ? -5.841 -4.752 21.739 1.00 91.50 116 LYS A C 1
ATOM 880 O O . LYS A 1 116 ? -4.826 -4.278 22.251 1.00 91.50 116 LYS A O 1
ATOM 885 N N . ALA A 1 117 ? -6.012 -6.066 21.627 1.00 87.50 117 ALA A N 1
ATOM 886 C CA . ALA A 1 117 ? -4.974 -7.019 21.997 1.00 87.50 117 ALA A CA 1
ATOM 887 C C . ALA A 1 117 ? -3.811 -6.966 20.985 1.00 87.50 117 ALA A C 1
ATOM 889 O O . ALA A 1 117 ? -3.870 -7.597 19.936 1.00 87.50 117 ALA A O 1
ATOM 890 N N . GLY A 1 118 ? -2.760 -6.205 21.307 1.00 88.56 118 GLY A N 1
ATOM 891 C CA . GLY A 1 118 ? -1.519 -6.128 20.520 1.00 88.56 118 GLY A CA 1
ATOM 892 C C . GLY A 1 118 ? -1.434 -4.966 19.523 1.00 88.56 118 GLY A C 1
ATOM 893 O O . GLY A 1 118 ? -0.375 -4.737 18.954 1.00 88.56 118 GLY A O 1
ATOM 894 N N . TYR A 1 119 ? -2.501 -4.189 19.346 1.00 93.62 119 TYR A N 1
ATOM 895 C CA . TYR A 1 119 ? -2.540 -3.044 18.431 1.00 93.62 119 TYR A CA 1
ATOM 896 C C . TYR A 1 119 ? -3.556 -1.998 18.906 1.00 93.62 119 TYR A C 1
ATOM 898 O O . TYR A 1 119 ? -4.343 -2.244 19.823 1.00 93.62 119 TYR A O 1
ATOM 906 N N . ILE A 1 120 ? -3.537 -0.819 18.295 1.00 94.19 120 ILE A N 1
ATOM 907 C CA . ILE A 1 120 ? -4.492 0.268 18.514 1.00 94.19 120 ILE A CA 1
ATOM 908 C C . ILE A 1 120 ? -5.222 0.522 17.194 1.00 94.19 120 ILE A C 1
ATOM 910 O O . ILE A 1 120 ? -4.615 0.502 16.125 1.00 94.19 120 ILE A O 1
ATOM 914 N N . VAL A 1 121 ? -6.534 0.736 17.269 1.00 94.06 121 VAL A N 1
ATOM 915 C CA . VAL A 1 121 ? -7.347 1.140 16.118 1.00 94.06 121 VAL A CA 1
ATOM 916 C C . VAL A 1 121 ? -7.747 2.592 16.290 1.00 94.06 121 VAL A C 1
ATOM 918 O O . VAL A 1 121 ? -8.324 2.958 17.313 1.00 94.06 121 VAL A O 1
ATOM 921 N N . HIS A 1 122 ? -7.461 3.404 15.284 1.00 93.94 122 HIS A N 1
ATOM 922 C CA . HIS A 1 122 ? -7.862 4.800 15.210 1.00 93.94 122 HIS A CA 1
ATOM 923 C C . HIS A 1 122 ? -9.055 4.914 14.268 1.00 93.94 122 HIS A C 1
ATOM 925 O O . HIS A 1 122 ? -8.920 4.752 13.054 1.00 93.94 122 HIS A O 1
ATOM 931 N N . PHE A 1 123 ? -10.230 5.185 14.832 1.00 93.75 123 PHE A N 1
ATOM 932 C CA . PHE A 1 123 ? -11.451 5.431 14.069 1.00 93.75 123 PHE A CA 1
ATOM 933 C C . PHE A 1 123 ? -11.642 6.924 13.849 1.00 93.75 123 PHE A C 1
ATOM 935 O O . PHE A 1 123 ? -11.512 7.714 14.784 1.00 93.75 123 PHE A O 1
ATOM 942 N N . LYS A 1 124 ? -12.007 7.320 12.632 1.00 91.81 124 LYS A N 1
ATO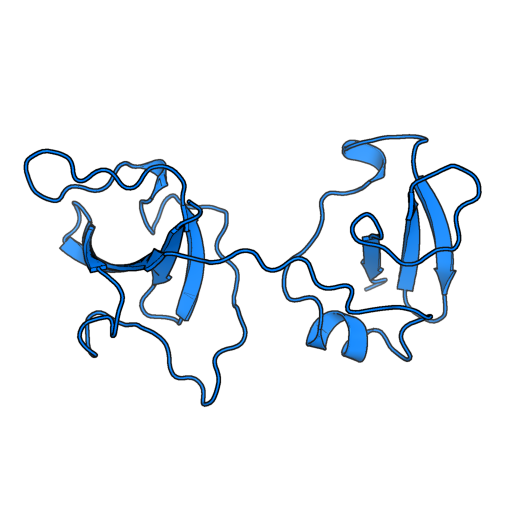M 943 C CA . LYS A 1 124 ? -12.298 8.721 12.335 1.00 91.81 124 LYS A CA 1
ATOM 944 C C . LYS A 1 124 ? -13.677 9.121 12.855 1.00 91.81 124 LYS A C 1
ATOM 946 O O . LYS A 1 124 ? -14.664 8.409 12.682 1.00 91.81 124 LYS A O 1
ATOM 951 N N . GLY A 1 125 ? -13.745 10.292 13.474 1.00 88.81 125 GLY A N 1
ATOM 952 C CA . GLY A 1 125 ? -14.895 10.806 14.204 1.00 88.81 125 GLY A CA 1
ATOM 953 C C . GLY A 1 125 ? -14.848 10.428 15.685 1.00 88.81 125 GLY A C 1
ATOM 954 O O . GLY A 1 125 ? -14.647 9.271 16.045 1.00 88.81 125 GLY A O 1
ATOM 955 N N . ALA A 1 126 ? -15.120 11.406 16.553 1.00 74.75 126 ALA A N 1
ATOM 956 C CA . ALA A 1 126 ? -14.925 11.336 18.007 1.00 74.75 126 ALA A CA 1
ATOM 957 C C . ALA A 1 126 ? -15.637 10.179 18.750 1.00 74.75 126 ALA A C 1
ATOM 959 O O . ALA A 1 126 ? -15.366 9.958 19.928 1.00 74.75 126 ALA A O 1
ATOM 960 N N . ALA A 1 127 ? -16.544 9.450 18.094 1.00 80.62 127 ALA A N 1
ATOM 961 C CA . ALA A 1 127 ? -17.273 8.316 18.666 1.00 80.62 127 ALA A CA 1
ATOM 962 C C . ALA A 1 127 ? -17.441 7.135 17.690 1.00 80.62 127 ALA A C 1
ATOM 964 O O . ALA A 1 127 ? -18.294 6.274 17.915 1.00 80.62 127 ALA A O 1
ATOM 965 N N . SER A 1 128 ? -16.697 7.108 16.580 1.00 84.81 128 SER A N 1
ATOM 966 C CA . SER A 1 128 ? -16.824 6.021 15.611 1.00 84.81 128 SER A CA 1
ATOM 967 C C . SER A 1 128 ? -16.184 4.737 16.137 1.00 84.81 128 SER A C 1
ATOM 969 O O . SER A 1 128 ? -15.147 4.750 16.791 1.00 84.81 128 SER A O 1
ATOM 9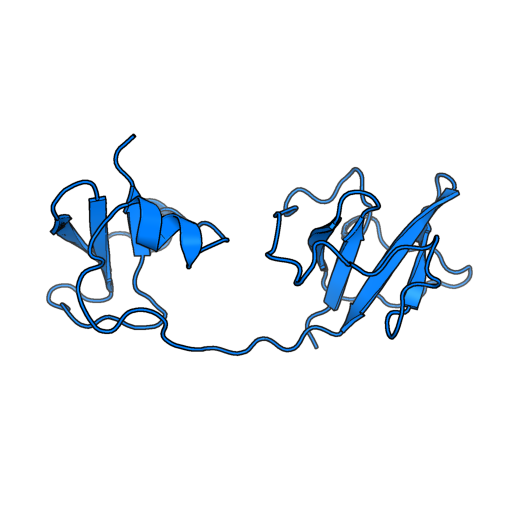71 N N . THR A 1 129 ? -16.824 3.617 15.825 1.00 87.62 129 THR A N 1
ATOM 972 C CA . THR A 1 129 ? -16.298 2.253 15.987 1.00 87.62 129 THR A CA 1
ATOM 973 C C . THR A 1 129 ? -16.463 1.452 14.696 1.00 87.62 129 THR A C 1
ATOM 975 O O . THR A 1 129 ? -16.426 0.222 14.694 1.00 87.62 129 THR A O 1
ATOM 978 N N . THR A 1 130 ? -16.721 2.156 13.590 1.00 90.69 130 THR A N 1
ATOM 979 C CA . THR A 1 130 ? -16.983 1.545 12.289 1.00 90.69 130 THR A CA 1
ATOM 980 C C . THR A 1 130 ? -15.680 1.423 11.524 1.00 90.69 130 THR A C 1
ATOM 982 O O . THR A 1 130 ? -14.991 2.416 11.328 1.00 90.69 130 THR A O 1
ATOM 985 N N . TYR A 1 131 ? -15.381 0.211 11.064 1.00 90.69 131 TYR A N 1
ATOM 986 C CA . TYR A 1 131 ? -14.275 -0.035 10.150 1.00 90.69 131 TYR A CA 1
ATOM 987 C C . TYR A 1 131 ? -14.641 0.426 8.735 1.00 90.69 131 TYR A C 1
ATOM 989 O O . TYR A 1 131 ? -15.619 -0.050 8.137 1.00 90.69 131 TYR A O 1
ATOM 997 N N . ASP A 1 132 ? -13.844 1.343 8.206 1.00 88.94 132 ASP A N 1
ATOM 998 C CA . ASP A 1 132 ? -13.982 1.951 6.886 1.00 88.94 132 ASP A CA 1
ATOM 999 C C . ASP A 1 132 ? -12.608 2.334 6.301 1.00 88.94 132 ASP A C 1
ATOM 1001 O O . ASP A 1 132 ? -11.564 1.959 6.834 1.00 88.94 132 ASP A O 1
ATOM 1005 N N . ALA A 1 133 ? -12.611 3.044 5.170 1.00 85.50 133 ALA A N 1
ATOM 1006 C CA . ALA A 1 133 ? -11.395 3.444 4.462 1.00 85.50 133 ALA A CA 1
ATOM 1007 C C . ALA A 1 133 ? -10.530 4.461 5.231 1.00 85.50 133 ALA A C 1
ATOM 1009 O O . ALA A 1 133 ? -9.366 4.639 4.889 1.00 85.50 133 ALA A O 1
ATOM 1010 N N . ASP A 1 134 ? -11.081 5.116 6.255 1.00 87.88 134 ASP A N 1
ATOM 1011 C CA . ASP A 1 134 ? -10.365 6.070 7.097 1.00 87.88 134 ASP A CA 1
ATOM 1012 C C . ASP A 1 134 ? -9.777 5.396 8.355 1.00 87.88 134 ASP A C 1
ATOM 1014 O O . ASP A 1 134 ? -9.109 6.048 9.151 1.00 87.88 134 ASP A O 1
ATOM 1018 N N . THR A 1 135 ? -10.012 4.099 8.574 1.00 90.62 135 THR A N 1
ATOM 1019 C CA . THR A 1 135 ? -9.527 3.400 9.773 1.00 90.62 135 THR A CA 1
ATOM 1020 C C . THR A 1 135 ? -8.019 3.146 9.709 1.00 90.62 135 THR A C 1
ATOM 1022 O O . THR A 1 135 ? -7.525 2.526 8.768 1.00 90.62 135 THR A O 1
ATOM 1025 N N . ILE A 1 136 ? -7.286 3.562 10.748 1.00 92.06 136 ILE A N 1
ATOM 1026 C CA . ILE A 1 136 ? -5.829 3.385 10.846 1.00 92.06 136 ILE A CA 1
ATOM 1027 C C . ILE A 1 136 ? -5.498 2.379 11.953 1.00 92.06 136 ILE A C 1
ATOM 1029 O O . ILE A 1 136 ? -6.008 2.473 13.068 1.00 92.06 136 ILE A O 1
ATOM 1033 N N . PHE A 1 137 ? -4.610 1.429 11.655 1.00 92.81 137 PHE A N 1
ATOM 1034 C CA . PHE A 1 137 ? -4.073 0.481 12.631 1.00 92.81 137 PHE A CA 1
ATOM 1035 C C . PHE A 1 137 ? -2.666 0.907 13.055 1.00 92.81 137 PHE A C 1
ATOM 1037 O O . PHE A 1 137 ? -1.783 1.079 12.217 1.00 92.81 137 PHE A O 1
ATOM 1044 N N . GLU A 1 138 ? -2.450 1.037 14.359 1.00 92.62 138 GLU A N 1
ATOM 1045 C CA . GLU A 1 138 ? -1.142 1.261 14.972 1.00 92.62 138 GLU A CA 1
ATOM 1046 C C . GLU A 1 138 ? -0.690 -0.030 15.657 1.00 92.62 138 GLU A C 1
ATOM 1048 O O . GLU A 1 138 ? -1.382 -0.582 16.516 1.00 92.62 138 GLU A O 1
ATOM 1053 N N . LEU A 1 139 ? 0.471 -0.537 15.253 1.00 89.88 139 LEU A N 1
ATOM 1054 C CA . LEU A 1 139 ? 1.017 -1.794 15.751 1.00 89.88 139 LEU A CA 1
ATOM 1055 C C . LEU A 1 139 ? 2.019 -1.499 16.869 1.00 89.88 139 LEU A C 1
ATOM 1057 O O . LEU A 1 139 ? 3.003 -0.793 16.648 1.00 89.88 139 LEU A O 1
ATOM 1061 N N . ASN A 1 140 ? 1.777 -2.048 18.062 1.00 76.44 140 ASN A N 1
ATOM 1062 C CA . ASN A 1 140 ? 2.722 -1.938 19.171 1.00 76.44 140 ASN A CA 1
ATOM 1063 C C . ASN A 1 140 ? 3.877 -2.915 18.915 1.00 76.44 140 ASN A C 1
ATOM 1065 O O . ASN A 1 140 ? 3.669 -4.129 18.945 1.00 76.44 140 ASN A O 1
ATOM 1069 N N . HIS A 1 141 ? 5.067 -2.384 18.638 1.00 58.19 141 HIS A N 1
ATOM 1070 C CA . HIS A 1 141 ? 6.305 -3.161 18.533 1.00 58.19 141 HIS A CA 1
ATOM 1071 C C . HIS A 1 141 ? 6.966 -3.378 19.897 1.00 58.19 141 HIS A C 1
ATOM 1073 O O . HIS A 1 141 ? 6.952 -2.436 20.723 1.00 58.19 141 HIS A O 1
#